Protein AF-A0A8H7LAA6-F1 (afdb_monomer_lite)

Structure (mmCIF, N/CA/C/O backbone):
data_AF-A0A8H7LAA6-F1
#
_entry.id   AF-A0A8H7LAA6-F1
#
loop_
_atom_site.group_PDB
_atom_site.id
_atom_site.type_symbol
_atom_site.label_atom_id
_atom_site.label_alt_id
_atom_site.label_comp_id
_atom_site.label_asym_id
_atom_site.label_entity_id
_atom_site.label_seq_id
_atom_site.pdbx_PDB_ins_code
_atom_site.Cartn_x
_atom_site.Cartn_y
_atom_site.Cartn_z
_atom_site.occupancy
_atom_site.B_iso_or_equiv
_atom_site.auth_seq_id
_atom_site.auth_comp_id
_atom_site.auth_asym_id
_atom_site.auth_atom_id
_atom_site.pdbx_PDB_model_num
ATOM 1 N N . MET A 1 1 ? -27.916 10.149 17.516 1.00 42.09 1 MET A N 1
ATOM 2 C CA . MET A 1 1 ? -26.662 9.424 17.802 1.00 42.09 1 MET A CA 1
ATOM 3 C C . MET A 1 1 ? -26.484 8.419 16.675 1.00 42.09 1 MET A C 1
ATOM 5 O O . MET A 1 1 ? -27.187 7.421 16.656 1.00 42.09 1 MET A O 1
ATOM 9 N N . THR A 1 2 ? -25.713 8.752 15.638 1.00 48.44 2 THR A N 1
ATOM 10 C CA . THR A 1 2 ? -25.532 7.860 14.482 1.00 48.44 2 THR A CA 1
ATOM 11 C C . THR A 1 2 ? -24.618 6.716 14.899 1.00 48.44 2 THR A C 1
ATOM 13 O O . THR A 1 2 ? -23.408 6.898 15.009 1.00 48.44 2 THR A O 1
ATOM 16 N N . ILE A 1 3 ? -25.222 5.568 15.195 1.00 51.44 3 ILE A N 1
ATOM 17 C CA . ILE A 1 3 ? -24.530 4.300 15.424 1.00 51.44 3 ILE A CA 1
ATOM 18 C C . ILE A 1 3 ? -23.825 3.958 14.111 1.00 51.44 3 ILE A C 1
ATOM 20 O O . ILE A 1 3 ? -24.472 3.660 13.107 1.00 51.44 3 ILE A O 1
ATOM 24 N N . SER A 1 4 ? -22.502 4.087 14.080 1.00 69.75 4 SER A N 1
ATOM 25 C CA . SER A 1 4 ? -21.708 3.664 12.932 1.00 69.75 4 SER A CA 1
ATOM 26 C C . SER A 1 4 ? -21.538 2.151 13.029 1.00 69.75 4 SER A C 1
ATOM 28 O O . SER A 1 4 ? -20.481 1.696 13.447 1.00 69.75 4 SER A O 1
ATOM 30 N N . PHE A 1 5 ? -22.572 1.396 12.630 1.00 82.94 5 PHE A N 1
ATOM 31 C CA . PHE A 1 5 ? -22.645 -0.080 12.653 1.00 82.94 5 PHE A CA 1
ATOM 32 C C . PHE A 1 5 ? -21.366 -0.761 12.146 1.00 82.94 5 PHE A C 1
ATOM 34 O O . PHE A 1 5 ? -20.962 -1.812 12.626 1.00 82.94 5 PHE A O 1
ATOM 41 N N . PHE A 1 6 ? -20.697 -0.126 11.186 1.00 86.75 6 PHE A N 1
ATOM 42 C CA . PHE A 1 6 ? -19.431 -0.595 10.650 1.00 86.75 6 PHE A CA 1
ATOM 43 C C . PHE A 1 6 ? -18.299 -0.629 11.688 1.00 86.75 6 PHE A C 1
ATOM 45 O O . PHE A 1 6 ? -17.533 -1.579 11.715 1.00 86.75 6 PHE A O 1
ATOM 52 N N . LEU A 1 7 ? -18.182 0.387 12.548 1.00 88.75 7 LEU A N 1
ATOM 53 C CA . LEU A 1 7 ? -17.111 0.472 13.551 1.00 88.75 7 LEU A CA 1
ATOM 54 C C . LEU A 1 7 ? -17.363 -0.423 14.770 1.00 88.75 7 LEU A C 1
ATOM 56 O O . LEU A 1 7 ? -16.434 -0.648 15.539 1.00 88.75 7 LEU A O 1
ATOM 60 N N . ASP A 1 8 ? -18.586 -0.937 14.916 1.00 90.88 8 ASP A N 1
ATOM 61 C CA . ASP A 1 8 ? -18.960 -1.897 15.958 1.00 90.88 8 ASP A CA 1
ATOM 62 C C . ASP A 1 8 ? -18.613 -3.347 15.563 1.00 90.88 8 ASP A C 1
ATOM 64 O O . ASP A 1 8 ? -18.749 -4.267 16.373 1.00 90.88 8 ASP A O 1
ATOM 68 N N . LEU A 1 9 ? -18.153 -3.570 14.324 1.00 92.62 9 LEU A N 1
ATOM 69 C CA . LEU A 1 9 ? -17.648 -4.869 13.892 1.00 92.62 9 LEU A CA 1
ATOM 70 C C . LEU A 1 9 ? -16.387 -5.254 14.687 1.00 92.62 9 LEU A C 1
ATOM 72 O O . LEU A 1 9 ? -15.550 -4.395 14.981 1.00 92.62 9 LEU A O 1
ATOM 76 N N . PRO A 1 10 ? -16.193 -6.555 14.978 1.00 94.94 10 PRO A N 1
ATOM 77 C CA . PRO A 1 10 ? -14.935 -7.067 15.498 1.00 94.94 10 PRO A CA 1
ATOM 78 C C . PRO A 1 10 ? -13.729 -6.566 14.700 1.00 94.94 10 PRO A C 1
ATOM 80 O O . PRO A 1 10 ? -13.753 -6.515 13.468 1.00 94.94 10 PRO A O 1
ATOM 83 N N . VAL A 1 11 ? -12.649 -6.245 15.416 1.00 93.94 11 VAL A N 1
ATOM 84 C CA . VAL A 1 11 ? -11.406 -5.718 14.831 1.00 93.94 11 VAL A CA 1
ATOM 85 C C . VAL A 1 11 ? -10.871 -6.618 13.719 1.00 93.94 11 VAL A C 1
ATOM 87 O O . VAL A 1 11 ? -10.390 -6.107 12.711 1.00 93.94 11 VAL A O 1
ATOM 90 N N . ASP A 1 12 ? -10.996 -7.934 13.868 1.00 94.94 12 ASP A N 1
ATOM 91 C CA . ASP A 1 12 ? -10.532 -8.893 12.866 1.00 94.94 12 ASP A CA 1
ATOM 92 C C . ASP A 1 12 ? -11.320 -8.766 11.554 1.00 94.94 12 ASP A C 1
ATOM 94 O O . ASP A 1 12 ? -10.711 -8.695 10.493 1.00 94.94 12 ASP A O 1
ATOM 98 N N . LEU A 1 13 ? -12.646 -8.573 11.613 1.00 95.69 13 LEU A N 1
ATOM 99 C CA . LEU A 1 13 ? -13.459 -8.327 10.414 1.00 95.69 13 LEU A CA 1
ATOM 100 C C . LEU A 1 13 ? -13.103 -6.996 9.749 1.00 95.69 13 LEU A C 1
ATOM 102 O O . LEU A 1 13 ? -13.064 -6.901 8.525 1.00 95.69 13 LEU A O 1
ATOM 106 N N . LEU A 1 14 ? -12.818 -5.959 10.539 1.00 95.56 14 LEU A N 1
ATOM 107 C CA . LEU A 1 14 ? -12.350 -4.683 9.998 1.00 95.56 14 LEU A CA 1
ATOM 108 C C . LEU A 1 14 ? -11.004 -4.837 9.280 1.00 95.56 14 LEU A C 1
ATOM 110 O O . LEU A 1 14 ? -10.793 -4.223 8.235 1.00 95.56 14 LEU A O 1
ATOM 114 N N . ILE A 1 15 ? -10.100 -5.658 9.817 1.00 96.31 15 ILE A N 1
ATOM 115 C CA . ILE A 1 15 ? -8.820 -5.970 9.177 1.00 96.31 15 ILE A CA 1
ATOM 116 C C . ILE A 1 15 ? -9.050 -6.772 7.903 1.00 96.31 15 ILE A C 1
ATOM 118 O O . ILE A 1 15 ? -8.490 -6.391 6.882 1.00 96.31 15 ILE A O 1
ATOM 122 N N . ASP A 1 16 ? -9.893 -7.802 7.926 1.00 96.44 16 ASP A N 1
ATOM 123 C CA . ASP A 1 16 ? -10.217 -8.606 6.746 1.00 96.44 16 ASP A CA 1
ATOM 124 C C . ASP A 1 16 ? -10.772 -7.727 5.620 1.00 96.44 16 ASP A C 1
ATOM 126 O O . ASP A 1 16 ? -10.294 -7.791 4.487 1.00 96.44 16 ASP A O 1
ATOM 130 N N . ILE A 1 17 ? -11.682 -6.804 5.943 1.00 95.81 17 ILE A N 1
ATOM 131 C CA . ILE A 1 17 ? -12.206 -5.824 4.986 1.00 95.81 17 ILE A CA 1
ATOM 132 C C . ILE A 1 17 ? -11.078 -4.942 4.440 1.00 95.81 17 ILE A C 1
ATOM 134 O O . ILE A 1 17 ? -10.944 -4.795 3.228 1.00 95.81 17 ILE A O 1
ATOM 138 N N . LEU A 1 18 ? -10.222 -4.378 5.296 1.00 96.69 18 LEU A N 1
ATOM 139 C CA . LEU A 1 18 ? -9.081 -3.572 4.843 1.00 96.69 18 LEU A CA 1
ATOM 140 C C . LEU A 1 18 ? -8.103 -4.384 3.987 1.00 96.69 18 LEU A C 1
ATOM 142 O O . LEU A 1 18 ? -7.500 -3.842 3.061 1.00 96.69 18 LEU A O 1
ATOM 146 N N . THR A 1 19 ? -7.944 -5.678 4.274 1.00 96.50 19 THR A N 1
ATOM 147 C CA . THR A 1 19 ? -7.041 -6.543 3.525 1.00 96.50 19 THR A CA 1
ATOM 148 C C . THR A 1 19 ? -7.547 -6.846 2.136 1.00 96.50 19 THR A C 1
ATOM 150 O O . THR A 1 19 ? -6.709 -7.256 1.360 1.00 96.50 19 THR A O 1
ATOM 153 N N . ILE A 1 20 ? -8.812 -6.622 1.771 1.00 95.62 20 ILE A N 1
ATOM 154 C CA . ILE A 1 20 ? -9.295 -6.826 0.391 1.00 95.62 20 ILE A CA 1
ATOM 155 C C . ILE A 1 20 ? -9.336 -5.537 -0.443 1.00 95.62 20 ILE A C 1
ATOM 157 O O . ILE A 1 20 ? -9.467 -5.613 -1.661 1.00 95.62 20 ILE A O 1
ATOM 161 N N . LEU A 1 21 ? -9.185 -4.364 0.180 1.00 95.56 21 LEU A N 1
ATOM 162 C CA . LEU A 1 21 ? -9.234 -3.068 -0.507 1.00 95.56 21 LEU A CA 1
ATOM 163 C C . LEU A 1 21 ? -8.009 -2.810 -1.389 1.00 95.56 21 LEU A C 1
ATOM 165 O O . LEU A 1 21 ? -6.903 -3.266 -1.094 1.00 95.56 21 LEU A O 1
ATOM 169 N N . ASP A 1 22 ? -8.172 -1.990 -2.423 1.00 94.19 22 ASP A N 1
ATOM 170 C CA . ASP A 1 22 ? -7.031 -1.495 -3.187 1.00 94.19 22 ASP A CA 1
ATOM 171 C C . ASP A 1 22 ? -6.133 -0.577 -2.332 1.00 94.19 22 ASP A C 1
ATOM 173 O O . ASP A 1 22 ? -6.616 0.124 -1.436 1.00 94.19 22 ASP A O 1
ATOM 177 N N . PRO A 1 23 ? -4.819 -0.498 -2.619 1.00 95.44 23 PRO A N 1
ATOM 178 C CA . PRO A 1 23 ? -3.874 0.316 -1.847 1.00 95.44 23 PRO A CA 1
ATOM 179 C C . PRO A 1 23 ? -4.304 1.778 -1.633 1.00 95.44 23 PRO A C 1
ATOM 181 O O . PRO A 1 23 ? -4.108 2.346 -0.557 1.00 95.44 23 PRO A O 1
ATOM 184 N N . ASN A 1 24 ? -4.910 2.404 -2.648 1.00 95.00 24 ASN A N 1
ATOM 185 C CA . ASN A 1 24 ? -5.395 3.785 -2.547 1.00 95.00 24 ASN A CA 1
ATOM 186 C C . ASN A 1 24 ? -6.655 3.906 -1.679 1.00 95.00 24 ASN A C 1
ATOM 188 O O . ASN A 1 24 ? -6.830 4.914 -0.988 1.00 95.00 24 ASN A O 1
ATOM 192 N N . ASP A 1 25 ? -7.507 2.885 -1.682 1.00 96.31 25 ASP A N 1
ATOM 193 C CA . ASP A 1 25 ? -8.721 2.848 -0.871 1.00 96.31 25 ASP A CA 1
ATOM 194 C C . ASP A 1 25 ? -8.380 2.636 0.598 1.00 96.31 25 ASP A C 1
ATOM 196 O O . ASP A 1 25 ? -8.984 3.276 1.456 1.00 96.31 25 ASP A O 1
ATOM 200 N N . ILE A 1 26 ? -7.337 1.859 0.909 1.00 97.19 26 ILE A N 1
ATOM 201 C CA . ILE A 1 26 ? -6.786 1.753 2.269 1.00 97.19 26 ILE A CA 1
ATOM 202 C C . ILE A 1 26 ? -6.361 3.143 2.773 1.00 97.19 26 ILE A C 1
ATOM 204 O O . ILE A 1 26 ? -6.744 3.559 3.869 1.00 97.19 26 ILE A O 1
ATOM 208 N N . ILE A 1 27 ? -5.622 3.914 1.963 1.00 96.12 27 ILE A N 1
ATOM 209 C CA . ILE A 1 27 ? -5.199 5.282 2.317 1.00 96.12 27 ILE A CA 1
ATOM 210 C C . ILE A 1 27 ? -6.400 6.212 2.499 1.00 96.12 27 ILE A C 1
ATOM 212 O O . ILE A 1 27 ? -6.418 7.018 3.431 1.00 96.12 27 ILE A O 1
ATOM 216 N N . THR A 1 28 ? -7.395 6.123 1.621 1.00 96.25 28 THR A N 1
ATOM 217 C CA . THR A 1 28 ? -8.599 6.959 1.690 1.00 96.25 28 THR A CA 1
ATOM 218 C C . THR A 1 28 ? -9.425 6.620 2.929 1.00 96.25 28 THR A C 1
ATOM 220 O O . THR A 1 28 ? -9.805 7.515 3.682 1.00 96.25 28 THR A O 1
ATOM 223 N N . THR A 1 29 ? -9.586 5.333 3.229 1.00 94.50 29 THR A N 1
ATOM 224 C CA . THR A 1 29 ? -10.299 4.824 4.407 1.00 94.50 29 THR A CA 1
ATOM 225 C C . THR A 1 29 ? -9.632 5.286 5.703 1.00 94.50 29 THR A C 1
ATOM 227 O O . THR A 1 29 ? -10.317 5.724 6.627 1.00 94.50 29 THR A O 1
ATOM 230 N N . ARG A 1 30 ? -8.293 5.335 5.757 1.00 94.94 30 ARG A N 1
ATOM 231 C CA . ARG A 1 30 ? -7.538 5.881 6.906 1.00 94.94 30 ARG A CA 1
ATOM 232 C C . ARG A 1 30 ? -7.824 7.357 7.200 1.00 94.94 30 ARG A C 1
ATOM 234 O O . ARG A 1 30 ? -7.519 7.814 8.297 1.00 94.94 30 ARG A O 1
ATOM 241 N N . LYS A 1 31 ? -8.364 8.121 6.246 1.00 95.62 31 LYS A N 1
ATOM 242 C CA . LYS A 1 31 ? -8.712 9.539 6.444 1.00 95.62 31 LYS A CA 1
ATOM 243 C C . LYS A 1 31 ? -10.099 9.733 7.060 1.00 95.62 31 LYS A C 1
ATOM 245 O O . LYS A 1 31 ? -10.448 10.862 7.384 1.00 95.62 31 LYS A O 1
ATOM 250 N N . THR A 1 32 ? -10.881 8.664 7.215 1.00 94.06 32 THR A N 1
ATOM 251 C CA . THR A 1 32 ? -12.273 8.747 7.679 1.00 94.06 32 THR A CA 1
ATOM 252 C C . THR A 1 32 ? -12.379 8.806 9.205 1.00 94.06 32 THR A C 1
ATOM 254 O O . THR A 1 32 ? -13.044 9.690 9.739 1.00 94.06 32 THR A O 1
ATOM 257 N N . CYS A 1 33 ? -11.708 7.902 9.929 1.00 93.38 33 CYS A N 1
ATOM 258 C CA . CYS A 1 33 ? -11.757 7.841 11.390 1.00 93.38 33 CYS A CA 1
ATOM 259 C C . CYS A 1 33 ? -10.475 7.256 12.005 1.00 93.38 33 CYS A C 1
ATOM 261 O O . CYS A 1 33 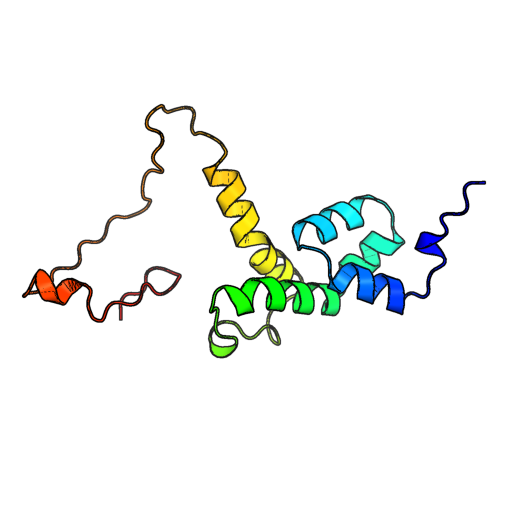? -9.675 6.610 11.330 1.00 93.38 33 CYS A O 1
ATOM 263 N N . LYS A 1 34 ? -10.285 7.463 13.318 1.00 94.31 34 LYS A N 1
ATOM 264 C CA . LYS A 1 34 ? -9.074 7.040 14.049 1.00 94.31 34 LYS A CA 1
ATOM 265 C C . LYS A 1 34 ? -8.881 5.519 14.075 1.00 94.31 34 LYS A C 1
ATOM 267 O O . LYS A 1 34 ? -7.757 5.068 13.900 1.00 94.31 34 LYS A O 1
ATOM 272 N N . ILE A 1 35 ? -9.963 4.753 14.240 1.00 94.44 35 ILE A N 1
ATOM 273 C CA . ILE A 1 35 ? -9.918 3.280 14.285 1.00 94.44 35 ILE A CA 1
ATOM 274 C C . ILE A 1 35 ? -9.396 2.739 12.953 1.00 94.44 35 ILE A C 1
ATOM 276 O O . ILE A 1 35 ? -8.403 2.020 12.911 1.00 94.44 35 ILE A O 1
ATOM 280 N N . LEU A 1 36 ? -9.998 3.158 11.838 1.00 94.94 36 LEU A N 1
ATOM 281 C CA . LEU A 1 36 ? -9.559 2.734 10.508 1.00 94.94 36 LEU A CA 1
ATOM 282 C C . LEU A 1 36 ? -8.179 3.296 10.147 1.00 94.94 36 LEU A C 1
ATOM 284 O O . LEU A 1 36 ? -7.416 2.644 9.436 1.00 94.94 36 LEU A O 1
ATOM 288 N N . ALA A 1 37 ? -7.818 4.471 10.672 1.00 96.31 37 ALA A N 1
ATOM 289 C CA . ALA A 1 37 ? -6.471 5.016 10.541 1.00 96.31 37 ALA A CA 1
ATOM 290 C C . ALA A 1 37 ? -5.408 4.139 11.216 1.00 96.31 37 ALA A C 1
ATOM 292 O O . ALA A 1 37 ? -4.298 4.043 10.692 1.00 96.31 37 ALA A O 1
ATOM 293 N N . GLU A 1 38 ? -5.726 3.543 12.365 1.00 96.69 38 GLU A N 1
ATOM 294 C CA . GLU A 1 38 ? -4.851 2.632 13.103 1.00 96.69 38 GLU A CA 1
ATOM 295 C C . GLU A 1 38 ? -4.786 1.259 12.428 1.00 96.69 38 GLU A C 1
ATOM 297 O O . GLU A 1 38 ? -3.699 0.787 12.090 1.00 96.69 38 GLU A O 1
ATOM 302 N N . LEU A 1 39 ? -5.942 0.646 12.152 1.00 96.75 39 LEU A N 1
ATOM 303 C CA . LEU A 1 39 ? -6.013 -0.674 11.524 1.00 96.75 39 LEU A CA 1
ATOM 304 C C . LEU A 1 39 ? -5.395 -0.671 10.120 1.00 96.75 39 LEU A C 1
ATOM 306 O O . LEU A 1 39 ? -4.625 -1.567 9.786 1.00 96.75 39 LEU A O 1
ATOM 310 N N . GLY A 1 40 ? -5.623 0.383 9.332 1.00 96.44 40 GLY A N 1
ATOM 311 C CA . GLY A 1 40 ? -5.043 0.542 7.996 1.00 96.44 40 GLY A CA 1
ATOM 312 C C . GLY A 1 40 ? -3.532 0.807 7.970 1.00 96.44 40 GLY A C 1
ATOM 313 O O . GLY A 1 40 ? -2.955 0.880 6.889 1.00 96.44 40 GLY A O 1
ATOM 314 N N . ARG A 1 41 ? -2.866 0.974 9.123 1.00 96.31 41 ARG A N 1
ATOM 315 C CA . ARG A 1 41 ? -1.391 1.026 9.229 1.00 96.31 41 ARG A CA 1
ATOM 316 C C . ARG A 1 41 ? -0.779 -0.321 9.602 1.00 96.31 41 ARG A C 1
ATOM 318 O O . ARG A 1 41 ? 0.444 -0.434 9.657 1.00 96.31 41 ARG A O 1
ATOM 325 N N . ARG A 1 42 ? -1.593 -1.343 9.888 1.00 96.56 42 ARG A N 1
ATOM 326 C CA . ARG A 1 42 ? -1.073 -2.662 10.254 1.00 96.56 42 ARG A CA 1
ATOM 327 C C . ARG A 1 42 ? -0.299 -3.263 9.087 1.00 96.56 42 ARG A C 1
ATOM 329 O O . ARG A 1 42 ? -0.737 -3.239 7.940 1.00 96.56 42 ARG A O 1
ATOM 336 N N . ARG A 1 43 ? 0.845 -3.866 9.408 1.00 95.50 43 ARG A N 1
ATOM 337 C CA . ARG A 1 43 ? 1.719 -4.537 8.438 1.00 95.50 43 ARG A CA 1
ATOM 338 C C . ARG A 1 43 ? 0.979 -5.611 7.634 1.00 95.50 43 ARG A C 1
ATOM 340 O O . ARG A 1 43 ? 1.186 -5.701 6.432 1.00 95.50 43 ARG A O 1
ATOM 347 N N . SER A 1 44 ? 0.100 -6.386 8.273 1.00 95.12 44 SER A N 1
ATOM 348 C CA . SER A 1 44 ? -0.677 -7.456 7.626 1.00 95.12 44 SER A CA 1
ATOM 349 C C . SER A 1 44 ? -1.566 -6.952 6.483 1.00 95.12 44 SER A C 1
ATOM 351 O O . SER A 1 44 ? -1.637 -7.591 5.431 1.00 95.12 44 SER A O 1
ATOM 353 N N . VAL A 1 45 ? -2.185 -5.780 6.657 1.00 97.06 45 VAL A N 1
ATOM 354 C CA . VAL A 1 45 ? -2.995 -5.114 5.624 1.00 97.06 45 VAL A CA 1
ATOM 355 C C . VAL A 1 45 ? -2.128 -4.803 4.403 1.00 97.06 45 VAL A C 1
ATOM 357 O O . VAL A 1 45 ? -2.497 -5.127 3.276 1.00 97.06 45 VAL A O 1
ATOM 360 N N . TRP A 1 46 ? -0.932 -4.255 4.629 1.00 96.31 46 TRP A N 1
ATOM 361 C CA . TRP A 1 46 ? -0.023 -3.858 3.555 1.00 96.31 46 TRP A CA 1
ATOM 362 C C . TRP A 1 46 ? 0.730 -5.013 2.895 1.00 96.31 46 TRP A C 1
ATOM 364 O O . TRP A 1 46 ? 0.980 -4.937 1.698 1.00 96.31 46 TRP A O 1
ATOM 374 N N . ILE A 1 47 ? 1.026 -6.103 3.608 1.00 94.25 47 ILE A N 1
ATOM 375 C CA . ILE A 1 47 ? 1.521 -7.344 2.985 1.00 94.25 47 ILE A CA 1
ATOM 376 C C . ILE A 1 47 ? 0.463 -7.899 2.026 1.00 94.25 47 ILE A C 1
ATOM 378 O O . ILE A 1 47 ? 0.785 -8.268 0.899 1.00 94.25 47 ILE A O 1
ATOM 382 N N . SER A 1 48 ? -0.803 -7.926 2.450 1.00 94.38 48 SER A N 1
ATOM 383 C CA . SER A 1 48 ? -1.904 -8.422 1.617 1.00 94.38 48 SER A CA 1
ATOM 384 C C . SER A 1 48 ? -2.090 -7.553 0.370 1.00 94.38 48 SER A C 1
ATOM 38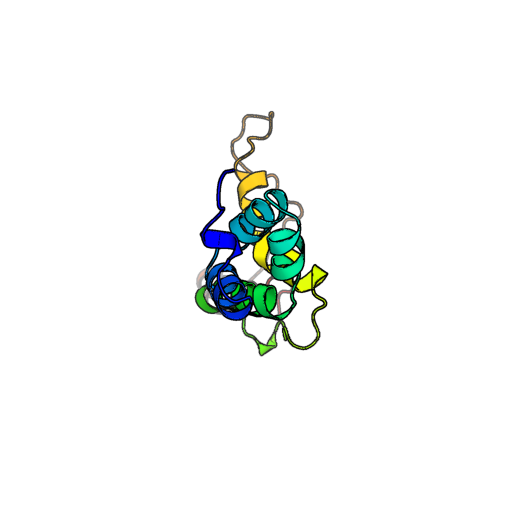6 O O . SER A 1 48 ? -2.170 -8.075 -0.743 1.00 94.38 48 SER A O 1
ATOM 388 N N . ALA A 1 49 ? -2.087 -6.227 0.546 1.00 94.12 49 ALA A N 1
ATOM 389 C CA . ALA A 1 49 ? -2.153 -5.270 -0.556 1.00 94.12 49 ALA A CA 1
ATOM 390 C C . ALA A 1 49 ? -0.967 -5.416 -1.521 1.00 94.12 49 ALA A C 1
ATOM 392 O O . ALA A 1 49 ? -1.164 -5.442 -2.734 1.00 94.12 49 ALA A O 1
ATOM 393 N N . TYR A 1 50 ? 0.247 -5.579 -0.989 1.00 91.50 50 TYR A N 1
ATOM 394 C CA . TYR A 1 50 ? 1.448 -5.799 -1.785 1.00 91.50 50 TYR A CA 1
ATOM 395 C C . TYR A 1 50 ? 1.336 -7.067 -2.631 1.00 91.50 50 TYR A C 1
ATOM 397 O O . TYR A 1 50 ? 1.545 -7.003 -3.837 1.00 91.50 50 TYR A O 1
ATOM 405 N N . ARG A 1 51 ? 0.942 -8.203 -2.039 1.00 89.50 51 ARG A N 1
ATOM 406 C CA . ARG A 1 51 ? 0.777 -9.469 -2.772 1.00 89.50 51 ARG A CA 1
ATOM 407 C C . ARG A 1 51 ? -0.215 -9.341 -3.924 1.00 89.50 51 ARG A C 1
ATOM 409 O O . ARG A 1 51 ? 0.120 -9.707 -5.045 1.00 89.50 51 ARG A O 1
ATOM 416 N N . ARG A 1 52 ? -1.378 -8.719 -3.694 1.00 88.88 52 ARG A N 1
ATOM 417 C CA . ARG A 1 52 ? -2.380 -8.500 -4.752 1.00 88.88 52 ARG A CA 1
ATOM 418 C C . ARG A 1 52 ? -1.884 -7.644 -5.909 1.00 88.88 52 ARG A C 1
ATOM 420 O O . ARG A 1 52 ? -2.319 -7.853 -7.034 1.00 88.88 52 ARG A O 1
ATOM 427 N N . VAL A 1 53 ? -1.021 -6.666 -5.644 1.00 87.12 53 VAL A N 1
ATOM 428 C CA . VAL A 1 53 ? -0.451 -5.827 -6.706 1.00 87.12 53 VAL A CA 1
ATOM 429 C C . VAL A 1 53 ? 0.732 -6.523 -7.376 1.00 87.12 53 VAL A C 1
ATOM 431 O O . VAL A 1 53 ? 0.924 -6.367 -8.575 1.00 87.12 53 VAL A O 1
ATOM 434 N N . SER A 1 54 ? 1.526 -7.295 -6.642 1.00 81.12 54 SER A N 1
ATOM 435 C CA . SER A 1 54 ? 2.766 -7.888 -7.146 1.00 81.12 54 SER A CA 1
ATOM 436 C C . SER A 1 54 ? 2.550 -9.190 -7.916 1.00 81.12 54 SER A C 1
ATOM 438 O O . SER A 1 54 ? 3.140 -9.353 -8.985 1.00 81.12 54 SER A O 1
ATOM 440 N N . GLU A 1 55 ? 1.683 -10.085 -7.430 1.00 80.00 55 GLU A N 1
ATOM 441 C CA . GLU A 1 55 ? 1.446 -11.408 -8.031 1.00 80.00 55 GLU A CA 1
ATOM 442 C C . GLU A 1 55 ? 0.948 -11.324 -9.487 1.00 80.00 55 GLU A C 1
ATOM 444 O O . GLU A 1 55 ? 1.559 -11.962 -10.348 1.00 80.00 55 GLU A O 1
ATOM 449 N N . PRO A 1 56 ? -0.065 -10.500 -9.835 1.00 77.88 56 PRO A N 1
ATOM 450 C CA . PRO A 1 56 ? -0.528 -10.396 -11.221 1.00 77.88 56 PRO A CA 1
ATOM 451 C C . PRO A 1 56 ? 0.500 -9.749 -12.156 1.00 77.88 56 PRO A C 1
ATOM 453 O O . PRO A 1 56 ? 0.456 -9.966 -13.362 1.00 77.88 56 PRO A O 1
ATOM 456 N N . ASN A 1 57 ? 1.418 -8.945 -11.611 1.00 67.00 57 ASN A N 1
ATOM 457 C CA . ASN A 1 57 ? 2.428 -8.219 -12.381 1.00 67.00 57 ASN A CA 1
ATOM 458 C C . ASN A 1 57 ? 3.735 -9.011 -12.553 1.00 67.00 57 ASN A C 1
ATOM 460 O O . ASN A 1 57 ? 4.711 -8.465 -13.067 1.00 67.00 57 ASN A O 1
ATOM 464 N N . GLY A 1 58 ? 3.781 -10.277 -12.117 1.00 65.56 58 GLY A N 1
ATOM 465 C CA . GLY A 1 58 ? 4.964 -11.130 -12.253 1.00 65.56 58 GLY A CA 1
ATOM 466 C C . GLY A 1 58 ? 6.170 -10.641 -11.447 1.00 65.56 58 GLY A C 1
ATOM 467 O O . GLY A 1 58 ? 7.299 -11.049 -11.724 1.00 65.56 58 GLY A O 1
ATOM 468 N N . LEU A 1 59 ? 5.956 -9.766 -10.455 1.00 66.38 59 LEU A N 1
ATOM 469 C CA . LEU A 1 59 ? 6.999 -9.391 -9.510 1.00 66.38 59 LEU A CA 1
ATOM 470 C C . LEU A 1 59 ? 7.261 -10.611 -8.630 1.00 66.38 59 LEU A C 1
ATOM 472 O O . LEU A 1 59 ? 6.492 -10.922 -7.721 1.00 66.38 59 LEU A O 1
ATOM 476 N N . LEU A 1 60 ? 8.326 -11.342 -8.953 1.00 57.22 60 LEU A N 1
ATOM 477 C CA . LEU A 1 60 ? 8.721 -12.526 -8.207 1.00 57.22 60 LEU A CA 1
ATOM 478 C C . LEU A 1 60 ? 8.958 -12.138 -6.745 1.00 57.22 60 LEU A C 1
ATOM 480 O O . LEU A 1 60 ? 9.741 -11.229 -6.463 1.00 57.22 60 LEU A O 1
ATOM 484 N N . ALA A 1 61 ? 8.348 -12.875 -5.815 1.00 60.53 61 ALA A N 1
ATOM 485 C CA . ALA A 1 61 ? 8.606 -12.720 -4.382 1.00 60.53 61 ALA A CA 1
ATOM 486 C C . ALA A 1 61 ? 10.109 -12.832 -4.049 1.00 60.53 61 ALA A C 1
ATOM 488 O O . ALA A 1 61 ? 10.582 -12.224 -3.097 1.00 60.53 61 ALA A O 1
ATOM 489 N N . SER A 1 62 ? 10.883 -13.543 -4.880 1.00 60.16 62 SER A N 1
ATOM 490 C CA . SER A 1 62 ? 12.342 -13.642 -4.765 1.00 60.16 62 SER A CA 1
ATOM 491 C C . SER A 1 62 ? 13.088 -12.340 -5.069 1.00 60.16 62 SER A C 1
ATOM 493 O O . SER A 1 62 ? 14.206 -12.159 -4.600 1.00 60.16 62 SER A O 1
ATOM 495 N N . SER A 1 63 ? 12.517 -11.450 -5.886 1.00 64.75 63 SER A N 1
ATOM 496 C CA . SER A 1 63 ? 13.129 -10.161 -6.227 1.00 64.75 63 SER A CA 1
ATOM 497 C C . SER A 1 63 ? 12.806 -9.077 -5.201 1.00 64.75 63 SER A C 1
ATOM 499 O O . SER A 1 63 ? 13.567 -8.122 -5.080 1.00 64.75 63 SER A O 1
ATOM 501 N N . TYR A 1 64 ? 11.701 -9.227 -4.467 1.00 66.44 64 TYR A N 1
ATOM 502 C CA . TYR A 1 64 ? 11.268 -8.312 -3.414 1.00 66.44 64 TYR A CA 1
ATOM 503 C C . TYR A 1 64 ? 10.595 -9.099 -2.271 1.00 66.44 64 TYR A C 1
ATOM 505 O O . TYR A 1 64 ? 9.366 -9.235 -2.259 1.00 66.44 64 TYR A O 1
ATOM 513 N N . PRO A 1 65 ? 11.377 -9.628 -1.311 1.00 77.62 65 PRO A N 1
ATOM 514 C CA . PRO A 1 65 ? 10.825 -10.321 -0.152 1.00 77.62 65 PRO A CA 1
ATOM 515 C C . PRO A 1 65 ? 10.110 -9.314 0.756 1.00 77.62 65 PRO A C 1
ATOM 517 O O . PRO A 1 65 ? 10.725 -8.420 1.340 1.00 77.62 65 PRO A O 1
ATOM 520 N N . PHE A 1 66 ? 8.785 -9.430 0.870 1.00 82.50 66 PHE A N 1
ATOM 521 C CA . PHE A 1 66 ? 7.977 -8.535 1.708 1.00 82.50 66 PHE A CA 1
ATOM 522 C C . PHE A 1 66 ? 8.251 -8.739 3.206 1.00 82.50 66 PHE A C 1
ATOM 524 O O . PHE A 1 66 ? 7.882 -7.889 4.019 1.00 82.50 66 PHE A O 1
ATOM 531 N N . GLU A 1 67 ? 8.882 -9.854 3.582 1.00 85.38 67 GLU A N 1
ATOM 532 C CA . GLU A 1 67 ? 9.292 -10.194 4.941 1.00 85.38 67 GLU A CA 1
ATOM 533 C C . GLU A 1 67 ? 10.216 -9.126 5.532 1.00 85.38 67 GLU A C 1
ATOM 535 O O . GLU A 1 67 ? 10.000 -8.720 6.676 1.00 85.38 67 GLU A O 1
ATOM 540 N N . ASP A 1 68 ? 11.141 -8.604 4.723 1.00 87.00 68 ASP A N 1
ATOM 541 C CA . ASP A 1 68 ? 12.165 -7.639 5.142 1.00 87.00 68 ASP A CA 1
ATOM 542 C C . ASP A 1 68 ? 11.746 -6.176 4.922 1.00 87.00 68 ASP A C 1
ATOM 544 O O . ASP A 1 68 ? 12.315 -5.254 5.505 1.00 87.00 68 ASP A O 1
ATOM 548 N N . MET A 1 69 ? 10.724 -5.935 4.097 1.00 88.50 69 MET A N 1
ATOM 549 C CA . MET A 1 69 ? 10.251 -4.584 3.771 1.00 88.50 69 MET A CA 1
ATOM 550 C C . MET A 1 69 ? 9.633 -3.910 4.992 1.00 88.50 69 MET A C 1
ATOM 552 O O . MET A 1 69 ? 8.839 -4.530 5.690 1.00 88.50 69 MET A O 1
ATOM 556 N N . THR A 1 70 ? 9.896 -2.630 5.258 1.00 93.94 70 THR A N 1
ATOM 557 C CA . THR A 1 70 ? 9.167 -1.899 6.312 1.00 93.94 70 THR A CA 1
ATOM 558 C C . THR A 1 70 ? 7.705 -1.663 5.908 1.00 93.94 70 THR A C 1
ATOM 560 O O . THR A 1 70 ? 7.333 -1.826 4.747 1.00 93.94 70 THR A O 1
ATOM 563 N N . VAL A 1 71 ? 6.835 -1.252 6.844 1.00 94.56 71 VAL A N 1
ATOM 564 C CA . VAL A 1 71 ? 5.455 -0.865 6.475 1.00 94.56 71 VAL A CA 1
ATOM 565 C C . VAL A 1 71 ? 5.479 0.244 5.425 1.00 94.56 71 VAL A C 1
ATOM 567 O O . VAL A 1 71 ? 4.761 0.142 4.439 1.00 94.56 71 VAL A O 1
ATOM 570 N N . ALA A 1 72 ? 6.354 1.243 5.583 1.00 93.62 72 ALA A N 1
ATOM 571 C CA . ALA A 1 72 ? 6.505 2.332 4.624 1.00 93.62 72 ALA A CA 1
ATOM 572 C C . ALA A 1 72 ? 6.912 1.832 3.227 1.00 93.62 72 ALA A C 1
ATOM 574 O O . ALA A 1 72 ? 6.354 2.301 2.235 1.00 93.62 72 ALA A O 1
ATOM 575 N N . ASP A 1 73 ? 7.814 0.850 3.145 1.00 91.88 73 ASP A N 1
ATOM 576 C CA . ASP A 1 73 ? 8.216 0.241 1.871 1.00 91.88 73 ASP A CA 1
ATOM 577 C C . ASP A 1 73 ? 7.057 -0.517 1.216 1.00 91.88 73 ASP A C 1
ATOM 579 O O . ASP A 1 73 ? 6.867 -0.429 -0.001 1.00 91.88 73 ASP A O 1
ATOM 583 N N . LEU A 1 74 ? 6.246 -1.223 2.014 1.00 93.69 74 LEU A N 1
ATOM 584 C CA . LEU A 1 74 ? 5.042 -1.904 1.538 1.00 93.69 74 LEU A CA 1
ATOM 585 C C . LEU A 1 74 ? 4.000 -0.898 1.030 1.00 93.69 74 LEU A C 1
ATOM 587 O O . LEU A 1 74 ? 3.460 -1.096 -0.061 1.00 93.69 74 LEU A O 1
ATOM 591 N N . GLU A 1 75 ? 3.747 0.203 1.755 1.00 94.56 75 GLU A N 1
ATOM 592 C CA . GLU A 1 75 ? 2.821 1.256 1.300 1.00 94.56 75 GLU A CA 1
ATOM 593 C C . GLU A 1 75 ? 3.322 1.893 -0.001 1.00 94.56 75 GLU A C 1
ATOM 595 O O . GLU A 1 75 ? 2.570 2.070 -0.969 1.00 94.56 75 GLU A O 1
ATOM 600 N N . PHE A 1 76 ? 4.614 2.226 -0.042 1.00 92.00 76 PHE A N 1
ATOM 601 C CA . PHE A 1 76 ? 5.243 2.851 -1.194 1.00 92.00 76 PHE A CA 1
ATOM 602 C C . PHE A 1 76 ? 5.162 1.954 -2.425 1.00 92.00 76 PHE A C 1
ATOM 604 O O . PHE A 1 76 ? 4.770 2.433 -3.490 1.00 92.00 76 PHE A O 1
ATOM 611 N N . SER A 1 77 ? 5.504 0.676 -2.289 1.00 89.56 77 SER A N 1
ATOM 612 C CA . SER A 1 77 ? 5.547 -0.266 -3.409 1.00 89.56 77 SER A CA 1
ATOM 613 C C . SER A 1 77 ? 4.142 -0.586 -3.914 1.00 89.56 77 SER A C 1
ATOM 615 O O . SER A 1 77 ? 3.884 -0.478 -5.110 1.00 89.56 77 SER A O 1
ATOM 617 N N . SER A 1 78 ? 3.197 -0.836 -3.002 1.00 92.19 78 SER A N 1
ATOM 618 C CA . SER A 1 78 ? 1.799 -1.136 -3.351 1.00 92.19 78 SER A CA 1
ATOM 619 C C . SER A 1 78 ? 1.101 0.030 -4.061 1.00 92.19 78 SER A C 1
ATOM 621 O O . SER A 1 78 ? 0.213 -0.175 -4.881 1.00 92.19 78 SER A O 1
ATOM 623 N N . THR A 1 79 ? 1.501 1.276 -3.782 1.00 92.94 79 THR A N 1
ATOM 624 C CA . THR A 1 79 ? 0.918 2.470 -4.423 1.00 92.94 79 THR A CA 1
ATOM 625 C C . THR A 1 79 ? 1.734 2.999 -5.605 1.00 92.94 79 THR A C 1
ATOM 627 O O . THR A 1 79 ? 1.283 3.920 -6.293 1.00 92.94 79 THR A O 1
ATOM 630 N N . ALA A 1 80 ? 2.925 2.451 -5.875 1.00 88.75 80 ALA A N 1
ATOM 631 C CA . ALA A 1 80 ? 3.866 2.998 -6.852 1.00 88.75 80 ALA A CA 1
ATOM 632 C C . ALA A 1 80 ? 3.268 3.097 -8.258 1.00 88.75 80 ALA A C 1
ATOM 634 O O . ALA A 1 80 ? 3.308 4.172 -8.862 1.00 88.75 80 ALA A O 1
ATOM 635 N N . THR A 1 81 ? 2.647 2.021 -8.741 1.00 85.06 81 THR A N 1
ATOM 636 C CA . THR A 1 81 ? 2.031 1.964 -10.074 1.00 85.06 81 THR A CA 1
ATOM 637 C C . THR A 1 81 ? 0.920 2.998 -10.225 1.00 85.06 81 THR A C 1
ATOM 639 O O . THR A 1 81 ? 0.923 3.778 -11.176 1.00 85.06 81 THR A O 1
ATOM 642 N N . ALA A 1 82 ? 0.007 3.088 -9.254 1.00 87.81 82 ALA A N 1
ATOM 643 C CA . ALA A 1 82 ? -1.077 4.066 -9.296 1.00 87.81 82 ALA A CA 1
ATOM 644 C C . ALA A 1 82 ? -0.552 5.511 -9.255 1.00 87.81 82 ALA A C 1
ATOM 646 O O . ALA A 1 82 ? -1.009 6.363 -10.017 1.00 87.81 82 ALA A O 1
ATOM 647 N N . ARG A 1 83 ? 0.458 5.792 -8.419 1.00 87.94 83 ARG A N 1
ATOM 648 C CA . ARG A 1 83 ? 1.122 7.103 -8.360 1.00 87.94 83 ARG A CA 1
ATOM 649 C C . ARG A 1 83 ? 1.852 7.454 -9.655 1.00 87.94 83 ARG A C 1
ATOM 651 O O . ARG A 1 83 ? 1.916 8.634 -10.005 1.00 87.94 83 ARG A O 1
ATOM 658 N N . PHE A 1 84 ? 2.455 6.469 -10.313 1.00 85.62 84 PHE A N 1
ATOM 659 C CA . PHE A 1 84 ? 3.105 6.646 -11.604 1.00 85.62 84 PHE A CA 1
ATOM 660 C C . PHE A 1 84 ? 2.060 6.967 -12.672 1.00 85.62 84 PHE A C 1
ATOM 662 O O . PHE A 1 84 ? 2.133 8.029 -13.281 1.00 85.62 84 PHE A O 1
ATOM 669 N N . LEU A 1 85 ? 1.018 6.143 -12.809 1.00 85.50 85 LEU A N 1
ATOM 670 C CA . LEU A 1 85 ? -0.069 6.373 -13.763 1.00 85.50 85 LEU A CA 1
ATOM 671 C C . LEU A 1 85 ? -0.766 7.720 -13.543 1.00 85.50 85 LEU A C 1
ATOM 673 O O . LEU A 1 85 ? -1.062 8.417 -14.509 1.00 85.50 85 LEU A O 1
ATOM 677 N N . ALA A 1 86 ? -0.985 8.130 -12.292 1.00 85.62 86 ALA A N 1
ATOM 678 C CA . ALA A 1 86 ? -1.538 9.446 -11.979 1.00 85.62 86 ALA A CA 1
ATOM 679 C C . ALA A 1 86 ? -0.635 10.593 -12.466 1.00 85.62 86 ALA A C 1
ATOM 681 O O . ALA A 1 86 ? -1.139 11.587 -12.984 1.00 85.62 86 ALA A O 1
ATOM 682 N N . ARG A 1 87 ? 0.695 10.451 -12.347 1.00 82.62 87 ARG A N 1
ATOM 683 C CA . ARG A 1 87 ? 1.659 11.421 -12.892 1.00 82.62 87 ARG A CA 1
ATOM 684 C C . ARG A 1 87 ? 1.665 11.429 -14.416 1.00 82.62 87 ARG A C 1
ATOM 686 O O . ARG A 1 87 ? 1.674 12.506 -14.987 1.00 82.62 87 ARG A O 1
ATOM 693 N N . VAL A 1 88 ? 1.613 10.261 -15.059 1.00 80.56 88 VAL A N 1
ATOM 694 C CA . VAL A 1 88 ? 1.567 10.152 -16.528 1.00 80.56 88 VAL A CA 1
ATOM 695 C C . VAL A 1 88 ? 0.288 10.767 -17.098 1.00 80.56 88 VAL A C 1
ATOM 697 O O . VAL A 1 88 ? 0.330 11.477 -18.097 1.00 80.56 88 VAL A O 1
ATOM 700 N N . ARG A 1 89 ? -0.859 10.522 -16.456 1.00 82.38 89 ARG A N 1
ATOM 701 C CA . ARG A 1 89 ? -2.161 11.070 -16.874 1.00 82.38 89 ARG A CA 1
ATOM 702 C C . ARG A 1 89 ? -2.261 12.580 -16.685 1.00 82.38 89 ARG A C 1
ATOM 704 O O . ARG A 1 89 ? -3.052 13.229 -17.368 1.00 82.38 89 ARG A O 1
ATOM 711 N N . ARG A 1 90 ? -1.489 13.148 -15.756 1.00 78.25 90 ARG A N 1
ATOM 712 C CA . ARG A 1 90 ? -1.394 14.594 -15.574 1.00 78.25 90 ARG A CA 1
ATOM 713 C C . ARG A 1 90 ? -0.606 15.152 -16.763 1.00 78.25 90 ARG A C 1
ATOM 715 O O . ARG A 1 90 ? 0.618 15.102 -16.759 1.00 78.25 90 ARG A O 1
ATOM 722 N N . LYS A 1 91 ? -1.318 15.612 -17.802 1.00 65.94 91 LYS A N 1
ATOM 723 C CA . LYS A 1 91 ? -0.714 16.186 -19.017 1.00 65.94 91 LYS A CA 1
ATOM 724 C C . LYS A 1 91 ? 0.397 17.179 -18.637 1.00 65.94 91 LYS A C 1
ATOM 726 O O . LYS A 1 91 ? 0.112 18.091 -17.858 1.00 65.94 91 LYS A O 1
ATOM 731 N N . PRO A 1 92 ? 1.623 17.046 -19.170 1.00 64.31 92 PRO A N 1
ATOM 732 C CA . PRO A 1 92 ? 2.562 18.157 -19.157 1.00 64.31 92 PRO A CA 1
ATOM 733 C C . PRO A 1 92 ? 1.976 19.298 -20.000 1.00 64.31 92 PRO A C 1
ATOM 735 O O . PRO A 1 92 ? 1.353 19.047 -21.032 1.00 64.31 92 PRO A O 1
ATOM 738 N N . GLU A 1 93 ? 2.147 20.543 -19.549 1.00 62.41 93 GLU A N 1
ATOM 739 C CA . GLU A 1 93 ? 1.686 21.741 -20.273 1.00 62.41 93 GLU A CA 1
ATOM 740 C C . GLU A 1 93 ? 2.329 21.842 -21.678 1.00 62.41 93 GLU A C 1
ATOM 742 O O . GLU A 1 93 ? 1.729 22.393 -22.599 1.00 62.41 93 GLU A O 1
ATOM 747 N N . ASP A 1 94 ? 3.474 21.178 -21.888 1.00 61.69 94 ASP A N 1
ATOM 748 C CA . ASP A 1 94 ? 4.150 21.005 -23.181 1.00 61.69 94 ASP A CA 1
ATOM 749 C C . ASP A 1 94 ? 3.530 19.882 -24.048 1.00 61.69 94 ASP A C 1
ATOM 751 O O . ASP A 1 94 ? 4.015 18.755 -24.147 1.00 61.69 94 ASP A O 1
ATOM 755 N N . SER A 1 95 ? 2.383 20.221 -24.634 1.00 57.44 95 SER A N 1
ATOM 756 C CA . SER A 1 95 ? 1.782 19.893 -25.949 1.00 57.44 95 SER A CA 1
ATOM 757 C C . SER A 1 95 ? 2.272 18.767 -26.909 1.00 57.44 95 SER A C 1
ATOM 759 O O . SER A 1 95 ? 1.756 18.709 -28.021 1.00 57.44 95 SER A O 1
ATOM 761 N N . SER A 1 96 ? 3.120 17.796 -26.548 1.00 59.78 96 SER A N 1
ATOM 762 C CA . SER A 1 96 ? 3.470 16.667 -27.454 1.00 59.78 96 SER A CA 1
ATOM 763 C C . SER A 1 96 ? 2.844 15.311 -27.099 1.00 59.78 96 SER A C 1
ATOM 765 O O . SER A 1 96 ? 2.911 14.381 -27.894 1.00 59.78 96 SER A O 1
ATOM 767 N N . GLY A 1 97 ? 2.211 15.165 -25.928 1.00 61.06 97 GLY A N 1
ATOM 768 C CA . GLY A 1 97 ? 1.557 13.908 -25.521 1.00 61.06 97 GLY A CA 1
ATOM 769 C C . GLY A 1 97 ? 2.510 12.746 -25.200 1.00 61.06 97 GLY A C 1
ATOM 770 O O . GLY A 1 97 ? 2.049 11.674 -24.808 1.00 61.06 97 GLY A O 1
ATOM 771 N N . HIS A 1 98 ? 3.824 12.955 -25.303 1.00 66.06 98 HIS A N 1
ATOM 772 C CA . HIS A 1 98 ? 4.848 11.962 -24.994 1.00 66.06 98 HIS A CA 1
ATOM 773 C C . HIS A 1 98 ? 5.621 12.352 -23.730 1.00 66.06 98 HIS A C 1
ATOM 775 O O . HIS A 1 98 ? 5.967 13.514 -23.521 1.00 66.06 98 HIS A O 1
ATOM 781 N N . LEU A 1 99 ? 5.915 11.369 -22.874 1.00 66.81 99 LEU A N 1
ATOM 782 C CA . LEU A 1 99 ? 6.850 11.564 -21.769 1.00 66.81 99 LEU A CA 1
ATOM 783 C C . LEU A 1 99 ? 8.265 11.676 -22.341 1.00 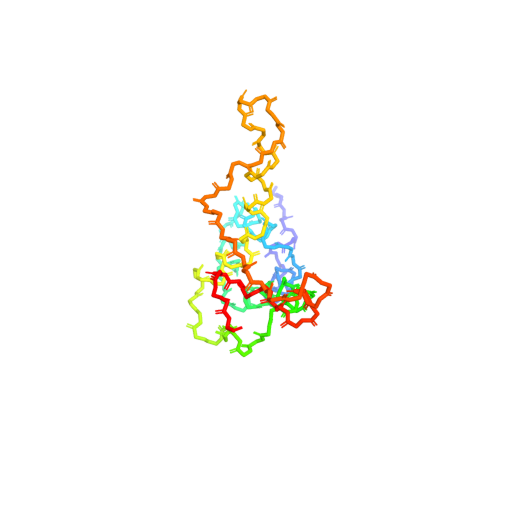66.81 99 LEU A C 1
ATOM 785 O O . LEU A 1 99 ? 8.706 10.791 -23.075 1.00 66.81 99 LEU A O 1
ATOM 789 N N . LYS A 1 100 ? 8.996 12.732 -21.975 1.00 69.69 100 LYS A N 1
ATOM 790 C CA . LYS A 1 100 ? 10.426 12.821 -22.279 1.00 69.69 100 LYS A CA 1
ATOM 791 C C . LYS A 1 100 ? 11.151 11.729 -21.493 1.00 69.69 100 LYS A C 1
ATOM 793 O O . LYS A 1 100 ? 11.026 11.661 -20.269 1.00 69.69 100 LYS A O 1
ATOM 798 N N . TYR A 1 101 ? 11.881 10.862 -22.187 1.00 70.94 101 TYR A N 1
ATOM 799 C CA . TYR A 1 101 ? 12.682 9.835 -21.532 1.00 70.94 101 TYR A CA 1
ATOM 800 C C . TYR A 1 101 ? 13.762 10.489 -20.655 1.00 70.94 101 TYR A C 1
ATOM 802 O O . TYR A 1 101 ? 14.336 11.516 -21.017 1.00 70.94 101 TYR A O 1
ATOM 810 N N . ALA A 1 102 ? 14.044 9.896 -19.493 1.00 72.12 102 ALA A N 1
ATOM 811 C CA . ALA A 1 102 ? 15.118 10.371 -18.616 1.00 72.12 102 ALA A CA 1
ATOM 812 C C . ALA A 1 102 ? 16.509 9.988 -19.154 1.00 72.12 102 ALA A C 1
ATOM 814 O O . ALA A 1 102 ? 17.484 10.699 -18.935 1.00 72.12 102 ALA A O 1
ATOM 815 N N . SER A 1 103 ? 16.598 8.859 -19.860 1.00 74.00 103 SER A N 1
ATOM 816 C CA . SER A 1 103 ? 17.816 8.352 -20.489 1.00 74.00 103 SER A CA 1
ATOM 817 C C . SER A 1 103 ? 17.440 7.473 -21.683 1.00 74.00 103 SER A C 1
ATOM 819 O O . SER A 1 103 ? 16.472 6.717 -21.607 1.00 74.00 103 SER A O 1
ATOM 821 N N . GLU A 1 104 ? 18.189 7.591 -22.777 1.00 79.75 104 GLU A N 1
ATOM 822 C CA . GLU A 1 104 ? 18.120 6.696 -23.934 1.00 79.75 104 GLU A CA 1
ATOM 823 C C . GLU A 1 104 ? 19.342 5.781 -23.889 1.00 79.75 104 GLU A C 1
ATOM 825 O O . GLU A 1 104 ? 20.471 6.241 -23.703 1.00 79.75 104 GLU A O 1
ATOM 830 N N . ARG A 1 105 ? 19.120 4.477 -24.052 1.00 69.62 105 ARG A N 1
ATOM 831 C CA . ARG A 1 105 ? 20.190 3.498 -24.235 1.00 69.62 105 ARG A CA 1
ATOM 832 C C . ARG A 1 105 ? 19.934 2.753 -25.529 1.00 69.62 105 ARG A C 1
ATOM 834 O O . ARG A 1 105 ? 18.843 2.228 -25.728 1.00 69.62 105 ARG A O 1
ATOM 841 N N . ARG A 1 106 ? 20.943 2.709 -26.395 1.00 73.19 106 ARG A N 1
ATOM 842 C CA . ARG A 1 106 ? 20.904 1.923 -27.629 1.00 73.19 106 ARG A CA 1
ATOM 843 C C . ARG A 1 106 ? 21.588 0.595 -27.380 1.00 73.19 106 ARG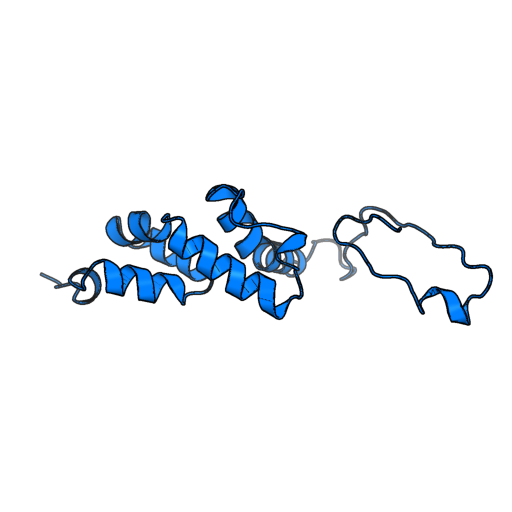 A C 1
ATOM 845 O O . ARG A 1 106 ? 22.755 0.567 -26.999 1.00 73.19 106 ARG A O 1
ATOM 852 N N . LEU A 1 107 ? 20.847 -0.483 -27.586 1.00 69.25 107 LEU A N 1
ATOM 853 C CA . LEU A 1 107 ? 21.400 -1.826 -27.609 1.00 69.25 107 LEU A CA 1
ATOM 854 C C . LEU A 1 107 ? 21.841 -2.103 -29.042 1.00 69.25 107 LEU A C 1
ATOM 856 O O . LEU A 1 107 ? 21.027 -2.072 -29.962 1.00 69.25 107 LEU A O 1
ATOM 860 N N . THR A 1 108 ? 23.136 -2.311 -29.238 1.00 70.56 108 THR A N 1
ATOM 861 C CA . THR A 1 108 ? 23.680 -2.779 -30.512 1.00 70.56 108 THR A CA 1
ATOM 862 C C . THR A 1 108 ? 23.738 -4.296 -30.462 1.00 70.56 108 THR A C 1
ATOM 864 O O . THR A 1 108 ? 24.568 -4.847 -29.741 1.00 70.56 108 THR A O 1
ATOM 867 N N . HIS A 1 109 ? 22.861 -4.959 -31.210 1.00 68.25 109 HIS A N 1
ATOM 868 C CA . HIS A 1 109 ? 22.971 -6.387 -31.479 1.00 68.25 109 HIS A CA 1
ATOM 869 C C . HIS A 1 109 ? 23.551 -6.580 -32.890 1.00 68.25 109 HIS A C 1
ATOM 871 O O . HIS A 1 109 ? 23.188 -5.812 -33.785 1.00 68.25 109 HIS A O 1
ATOM 877 N N . PRO A 1 110 ? 24.464 -7.544 -33.109 1.00 69.62 110 PRO A N 1
ATOM 878 C CA . PRO A 1 110 ? 25.034 -7.801 -34.434 1.00 69.62 110 PRO A CA 1
ATOM 879 C C . PRO A 1 110 ? 23.985 -8.247 -35.464 1.00 69.62 110 PRO A C 1
ATOM 881 O O . PRO A 1 110 ? 24.168 -7.988 -36.649 1.00 69.62 110 PRO A O 1
ATOM 884 N N . ASP A 1 111 ? 22.884 -8.849 -35.008 1.00 71.56 111 ASP A N 1
ATOM 885 C CA . ASP A 1 111 ? 21.733 -9.219 -35.834 1.00 71.56 111 ASP A CA 1
ATOM 886 C C . ASP A 1 111 ? 20.466 -8.464 -35.367 1.00 71.56 111 ASP A C 1
ATOM 888 O O . ASP A 1 111 ? 20.030 -8.668 -34.227 1.00 71.56 111 ASP A O 1
ATOM 892 N N . PRO A 1 112 ? 19.884 -7.565 -36.182 1.00 66.81 112 PRO A N 1
ATOM 893 C CA . PRO A 1 112 ? 18.691 -6.806 -35.809 1.00 66.81 112 PRO A CA 1
ATOM 894 C C . PRO A 1 112 ? 17.446 -7.681 -35.604 1.00 66.81 112 PRO A C 1
ATOM 896 O O . PRO A 1 112 ? 16.585 -7.294 -34.811 1.00 66.81 112 PRO A O 1
ATOM 899 N N . ASP A 1 113 ? 17.364 -8.849 -36.246 1.00 68.56 113 ASP A N 1
ATOM 900 C CA . ASP A 1 113 ? 16.198 -9.733 -36.149 1.00 68.56 113 ASP A CA 1
ATOM 901 C C . ASP A 1 113 ? 16.220 -10.573 -34.856 1.00 68.56 113 ASP A C 1
ATOM 903 O O . ASP A 1 113 ? 15.171 -10.936 -34.323 1.00 68.56 113 ASP A O 1
ATOM 907 N N . GLU A 1 114 ? 17.402 -10.795 -34.270 1.00 65.88 114 GLU A N 1
ATOM 908 C CA . GLU A 1 114 ? 17.565 -11.490 -32.981 1.00 65.88 114 GLU A CA 1
ATOM 909 C C . GLU A 1 114 ? 17.660 -10.547 -31.770 1.00 65.88 114 GLU A C 1
ATOM 911 O O . GLU A 1 114 ? 17.619 -10.994 -30.619 1.00 65.88 114 GLU A O 1
ATOM 916 N N . ALA A 1 115 ? 17.731 -9.231 -32.000 1.00 60.62 115 ALA A N 1
ATOM 917 C CA . ALA A 1 115 ? 18.023 -8.226 -30.976 1.00 60.62 115 ALA A CA 1
ATOM 918 C C . ALA A 1 115 ? 17.055 -8.229 -29.779 1.00 60.62 115 ALA A C 1
ATOM 920 O O . ALA A 1 115 ? 1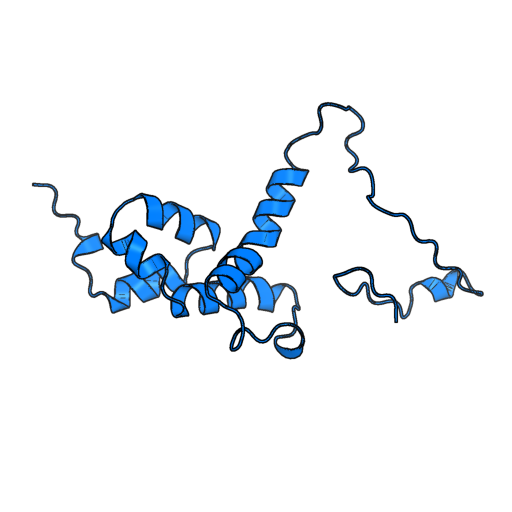7.406 -7.743 -28.706 1.00 60.62 115 ALA A O 1
ATOM 921 N N . PHE A 1 116 ? 15.852 -8.786 -29.923 1.00 62.16 116 PHE A N 1
ATOM 922 C CA . PHE A 1 116 ? 14.823 -8.787 -28.878 1.00 62.16 116 PHE A CA 1
ATOM 923 C C . PHE A 1 116 ? 14.428 -10.182 -28.388 1.00 62.16 116 PHE A C 1
ATOM 925 O O . PHE A 1 116 ? 13.633 -10.283 -27.457 1.00 62.16 116 PHE A O 1
ATOM 932 N N . ILE A 1 117 ? 14.989 -11.254 -28.959 1.00 60.44 117 ILE A N 1
ATOM 933 C CA . ILE A 1 117 ? 14.513 -12.623 -28.701 1.00 60.44 117 ILE A CA 1
ATOM 934 C C . ILE A 1 117 ? 14.898 -13.118 -27.289 1.00 60.44 117 ILE A C 1
ATOM 936 O O . ILE A 1 117 ? 14.244 -14.011 -26.764 1.00 60.44 117 ILE A O 1
ATOM 940 N N . ASN A 1 118 ? 15.862 -12.480 -26.609 1.00 56.25 118 ASN A N 1
ATOM 941 C CA . ASN A 1 118 ? 16.309 -12.874 -25.260 1.00 56.25 118 ASN A CA 1
ATOM 942 C C . ASN A 1 118 ? 16.504 -11.713 -24.263 1.00 56.25 118 ASN A C 1
ATOM 944 O O . ASN A 1 118 ? 17.125 -11.896 -23.217 1.00 56.25 118 ASN A O 1
ATOM 948 N N . HIS A 1 119 ? 15.982 -10.516 -24.547 1.00 56.72 119 HIS A N 1
ATOM 949 C CA . HIS A 1 119 ? 16.149 -9.370 -23.648 1.00 56.72 119 HIS A CA 1
ATOM 950 C C . HIS A 1 119 ? 14.934 -9.208 -22.733 1.00 56.72 119 HIS A C 1
ATOM 952 O O . HIS A 1 119 ? 13.856 -8.804 -23.164 1.00 56.72 119 HIS A O 1
ATOM 958 N N . ALA A 1 120 ? 15.121 -9.474 -21.441 1.00 57.34 120 ALA A N 1
ATOM 959 C CA . ALA A 1 120 ? 14.154 -9.097 -20.420 1.00 57.34 120 ALA A CA 1
ATOM 960 C C . ALA A 1 120 ? 14.460 -7.677 -19.927 1.00 57.34 120 ALA A C 1
ATOM 962 O O . ALA A 1 120 ? 15.568 -7.384 -19.474 1.00 57.34 120 ALA A O 1
ATOM 963 N N . LEU A 1 121 ? 13.468 -6.786 -19.980 1.00 56.78 121 LEU A N 1
ATOM 964 C CA . LEU A 1 121 ? 13.560 -5.496 -19.304 1.00 56.78 121 LEU A CA 1
ATOM 965 C C . LEU A 1 121 ? 13.514 -5.738 -17.795 1.00 56.78 121 LEU A C 1
ATOM 967 O O . LEU A 1 121 ? 12.447 -5.960 -17.227 1.00 56.78 121 LEU A O 1
ATOM 971 N N . VAL A 1 122 ? 14.673 -5.694 -17.138 1.00 52.66 122 VAL A N 1
ATOM 972 C CA . VAL A 1 122 ? 14.727 -5.747 -15.677 1.00 52.66 122 VAL A CA 1
ATOM 973 C C . VAL A 1 122 ? 14.298 -4.379 -15.134 1.00 52.66 122 VAL A C 1
ATOM 975 O O . VAL A 1 122 ? 14.892 -3.355 -15.510 1.00 52.66 122 VAL A O 1
ATOM 978 N N . PRO A 1 123 ? 13.287 -4.316 -14.248 1.00 46.22 123 PRO A N 1
ATOM 979 C CA . PRO A 1 123 ? 12.936 -3.084 -13.553 1.00 46.22 123 PRO A CA 1
ATOM 980 C C . PRO A 1 123 ? 14.187 -2.467 -12.907 1.00 46.22 123 PRO A C 1
ATOM 982 O O . PRO A 1 123 ? 14.904 -3.138 -12.171 1.00 46.22 123 PRO A O 1
ATOM 985 N N . GLY A 1 124 ? 14.478 -1.201 -13.220 1.00 54.28 124 GLY A N 1
ATOM 986 C CA . GLY A 1 124 ? 15.705 -0.513 -12.787 1.00 54.28 124 GLY A CA 1
ATOM 987 C C . GLY A 1 124 ? 16.757 -0.307 -13.885 1.00 54.28 124 GLY A C 1
ATOM 988 O O . GLY A 1 124 ? 17.758 0.364 -13.647 1.00 54.28 124 GLY A O 1
ATOM 989 N N . GLY A 1 125 ? 16.529 -0.816 -15.100 1.00 50.88 125 GLY A N 1
ATOM 990 C CA . GLY A 1 125 ? 17.386 -0.522 -16.254 1.00 50.88 125 GLY A CA 1
ATOM 991 C C . GLY A 1 125 ? 18.743 -1.226 -16.218 1.00 50.88 125 GLY A C 1
ATOM 992 O O . GLY A 1 125 ? 19.691 -0.761 -16.853 1.00 50.88 125 GLY A O 1
ATOM 993 N N . ALA A 1 126 ? 18.862 -2.328 -15.479 1.00 42.72 126 ALA A N 1
ATOM 994 C CA . ALA A 1 126 ? 19.988 -3.238 -15.625 1.00 42.72 126 ALA A CA 1
ATOM 995 C C . ALA A 1 126 ? 19.718 -4.146 -16.832 1.00 42.72 126 ALA A C 1
ATOM 997 O O . ALA A 1 126 ? 18.723 -4.862 -16.860 1.00 42.72 126 ALA A O 1
ATOM 998 N N . VAL A 1 127 ? 20.586 -4.086 -17.837 1.00 43.62 127 VAL A N 1
ATOM 999 C CA . VAL A 1 127 ? 20.618 -5.071 -18.923 1.00 43.62 127 VAL A CA 1
ATOM 1000 C C . VAL A 1 127 ? 21.683 -6.077 -18.503 1.00 43.62 127 VAL A C 1
ATOM 1002 O O . VAL A 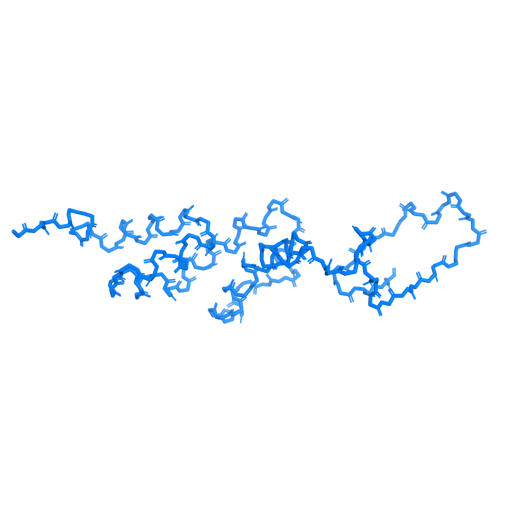1 127 ? 22.805 -5.662 -18.205 1.00 43.62 127 VAL A O 1
ATOM 1005 N N . ARG A 1 128 ? 21.310 -7.348 -18.359 1.00 38.34 128 ARG A N 1
ATOM 1006 C CA . ARG A 1 128 ? 22.252 -8.450 -18.144 1.00 38.34 128 ARG A CA 1
ATOM 1007 C C . ARG A 1 128 ? 22.424 -9.209 -19.441 1.00 38.34 128 ARG A C 1
ATOM 1009 O O . ARG A 1 128 ? 21.392 -9.370 -20.126 1.00 38.34 128 ARG A O 1
#

pLDDT: mean 79.86, std 16.18, range [38.34, 97.19]

Foldseek 3Di:
DPDPVLVVDPLVVLLVVLLVDQLVVLVVQLVPDVSSVVSSLDLNSLVSLQCVQCVVVVNPCVNPVSVPADSVRSSCNSCVVVVVVVVLVPDDPPPPSDDDDPDDDDDDDPDPVCSPVDWDCDPPRDTD

Sequence (128 aa):
MTISFFLDLPVDLLIDILTILDPNDIITTRKTCKILAELGRRRSVWISAYRRVSEPNGLLASSYPFEDMTVADLEFSSTATARFLARVRRKPEDSSGHLKYASERRLTHPDPDEAFINHALVPGGAVR

Secondary structure (DSSP, 8-state):
----TTTTS-HHHHHHHHHHS-HHHHHHHTTT-HHHHHHTT-HHHHHHHHHHHHTTTT--TTTS-TTTS-HHHHHHHHHHHHHHHHHHHS--SSSS-SPPPS-------SSTTTTTTT----TTS---

Radius of gyration: 20.36 Å; chains: 1; bounding box: 52×35×54 Å